Protein AF-A0A535P0D0-F1 (afdb_monomer)

Secondary structure (DSSP, 8-state):
-----------------------S--------------TT----STT--TTPPP-EEE-SS--TTSPPPTTTS-SSTT--S--PPPP-EEE-PPTT----------

Radius of gyration: 28.69 Å; Cα contacts (8 Å, |Δi|>4): 66; chains: 1; bounding box: 52×41×92 Å

Sequence (106 aa):
MIRGQLKGFLALLTAATVLTLATGAAPLIASAKAGIDKFGFVAIRSGVPAGVSHFEVTSPDLQNEHAFSQSEIANIFGCNGGNQAPRLHWSGAPAGTESYAVTMFD

Mean predicted aligned error: 16.58 Å

Foldseek 3Di:
DDDDDDDDDDDDDDPPPPPDDDDDDDPPPPPDPDDCQAPDPDCPDPDDDPDDDDKGKDFPQDGPPDDGDQLCWDCPPPRNGNVDDTDMDIDDDDPPDPDDDDDDDD

Structure (mmCIF, N/CA/C/O backbone):
data_AF-A0A535P0D0-F1
#
_entry.id   AF-A0A535P0D0-F1
#
loop_
_atom_site.group_PDB
_atom_site.id
_atom_site.type_symbol
_atom_site.label_atom_id
_atom_site.label_alt_id
_atom_site.label_comp_id
_atom_site.label_asym_id
_atom_site.label_entity_id
_atom_site.label_seq_id
_atom_site.pdbx_PDB_ins_code
_atom_site.Cartn_x
_atom_site.Cartn_y
_atom_site.Cartn_z
_atom_site.occupancy
_atom_site.B_iso_or_equiv
_atom_site.auth_seq_id
_atom_site.auth_comp_id
_atom_site.auth_asym_id
_atom_site.auth_atom_id
_atom_site.pdbx_PDB_model_num
ATOM 1 N N . MET A 1 1 ? 34.084 12.105 70.541 1.00 43.50 1 MET A N 1
ATOM 2 C CA . MET A 1 1 ? 33.787 12.718 69.229 1.00 43.50 1 MET A CA 1
ATOM 3 C C . MET A 1 1 ? 32.404 13.344 69.302 1.00 43.50 1 MET A C 1
ATOM 5 O O . MET A 1 1 ? 31.415 12.640 69.192 1.00 43.50 1 MET A O 1
ATOM 9 N N . ILE A 1 2 ? 32.340 14.641 69.600 1.00 44.44 2 ILE A N 1
ATOM 10 C CA . ILE A 1 2 ? 31.105 15.431 69.640 1.00 44.44 2 ILE A CA 1
ATOM 11 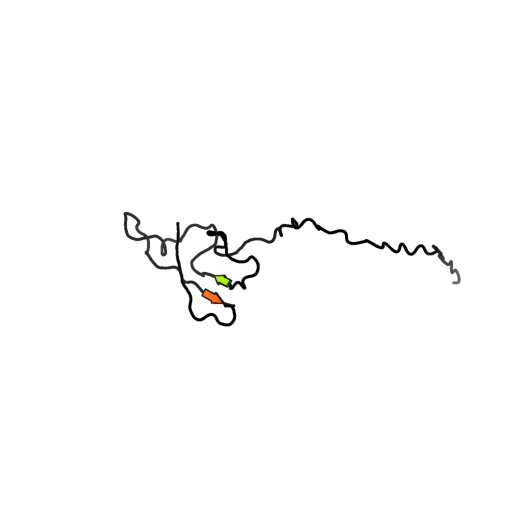C C . ILE A 1 2 ? 31.406 16.673 68.815 1.00 44.44 2 ILE A C 1
ATOM 13 O O . ILE A 1 2 ? 32.348 17.388 69.151 1.00 44.44 2 ILE A O 1
ATOM 17 N N . ARG A 1 3 ? 30.644 16.904 67.745 1.00 40.28 3 ARG A N 1
ATOM 18 C CA . ARG A 1 3 ? 30.422 18.224 67.137 1.00 40.28 3 ARG A CA 1
ATOM 19 C C . ARG A 1 3 ? 29.316 18.103 66.092 1.00 40.28 3 ARG A C 1
ATOM 21 O O . ARG A 1 3 ? 29.557 17.749 64.944 1.00 40.28 3 ARG A O 1
ATOM 28 N N . GLY A 1 4 ? 28.093 18.383 66.536 1.00 39.88 4 GLY A N 1
ATOM 29 C CA . GLY A 1 4 ? 27.024 18.843 65.663 1.00 39.88 4 GLY A CA 1
ATOM 30 C C . GLY A 1 4 ? 27.195 20.329 65.353 1.00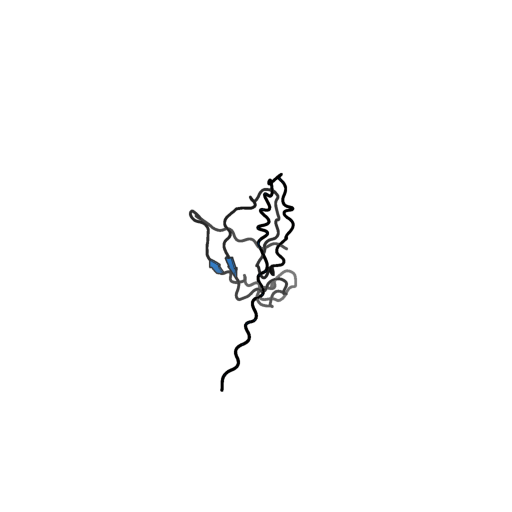 39.88 4 GLY A C 1
ATOM 31 O O . GLY A 1 4 ? 27.711 21.069 66.187 1.00 39.88 4 GLY A O 1
ATOM 32 N N . GLN A 1 5 ? 26.751 20.725 64.164 1.00 54.12 5 GLN A N 1
ATOM 33 C CA . GLN A 1 5 ? 26.237 22.045 63.773 1.00 54.12 5 GLN A CA 1
ATOM 34 C C . GLN A 1 5 ? 25.356 21.754 62.540 1.00 54.12 5 GLN A C 1
ATOM 36 O O . GLN A 1 5 ? 25.860 21.514 61.448 1.00 54.12 5 GLN A O 1
ATOM 41 N N . LEU A 1 6 ? 24.085 21.398 62.729 1.00 39.06 6 LEU A N 1
ATOM 42 C CA . LEU A 1 6 ? 22.951 22.322 62.646 1.00 39.06 6 LEU A CA 1
ATOM 43 C C . LEU A 1 6 ? 23.090 23.318 61.480 1.00 39.06 6 LEU A C 1
ATOM 45 O O . LEU A 1 6 ? 23.586 24.426 61.646 1.00 39.06 6 LEU A O 1
ATOM 49 N N . LYS A 1 7 ? 22.621 22.926 60.293 1.00 43.44 7 LYS A N 1
ATOM 50 C CA . LYS A 1 7 ? 22.257 23.874 59.234 1.00 43.44 7 LYS A CA 1
ATOM 51 C C . LYS A 1 7 ? 20.739 23.953 59.187 1.00 43.44 7 LYS A C 1
ATOM 53 O O . LYS A 1 7 ? 20.090 23.292 58.387 1.00 43.44 7 LYS A O 1
ATOM 58 N N . GLY A 1 8 ? 20.194 24.733 60.115 1.00 38.88 8 GLY A N 1
ATOM 59 C CA . GLY A 1 8 ? 18.854 25.277 59.984 1.00 38.88 8 GLY A CA 1
ATOM 60 C C . GLY A 1 8 ? 18.907 26.429 58.990 1.00 38.88 8 GLY A C 1
ATOM 61 O O . GLY A 1 8 ? 19.459 27.477 59.301 1.00 38.88 8 GLY A O 1
ATOM 62 N N . PHE A 1 9 ? 18.343 26.231 57.804 1.00 46.06 9 PHE A N 1
ATOM 63 C CA . PHE A 1 9 ? 17.851 27.339 56.997 1.00 46.06 9 PHE A CA 1
ATOM 64 C C . PHE A 1 9 ? 16.335 27.239 56.978 1.00 46.06 9 PHE A C 1
ATOM 66 O O . PHE A 1 9 ? 15.728 26.496 56.213 1.00 46.06 9 PHE A O 1
ATOM 73 N N . LEU A 1 10 ? 15.755 27.975 57.920 1.00 36.84 10 LEU A N 1
ATOM 74 C CA . LEU A 1 10 ? 14.369 28.385 57.913 1.00 36.84 10 LEU A CA 1
ATOM 75 C C . LEU A 1 10 ? 14.232 29.394 56.762 1.00 36.84 10 LEU A C 1
ATOM 77 O O . LEU A 1 10 ? 14.726 30.514 56.866 1.00 36.84 10 LEU A O 1
ATOM 81 N N . ALA A 1 11 ? 13.611 29.000 55.655 1.00 39.53 11 ALA A N 1
ATOM 82 C CA . ALA A 1 11 ? 13.090 29.948 54.678 1.00 39.53 11 ALA A CA 1
ATOM 83 C C . ALA A 1 11 ? 11.566 29.855 54.735 1.00 39.53 11 ALA A C 1
ATOM 85 O O . ALA A 1 11 ? 10.968 28.838 54.387 1.00 39.53 11 ALA A O 1
ATOM 86 N N . LEU A 1 12 ? 10.988 30.913 55.300 1.00 39.16 12 LEU A N 1
ATOM 87 C CA . LEU A 1 12 ? 9.562 31.151 55.454 1.00 39.16 12 LEU A CA 1
ATOM 88 C C . LEU A 1 12 ? 8.808 31.034 54.123 1.00 39.16 12 LEU A C 1
ATOM 90 O O . LEU A 1 12 ? 9.317 31.379 53.059 1.00 39.16 12 LEU A O 1
ATOM 94 N N . LEU A 1 13 ? 7.554 30.607 54.259 1.00 40.91 13 LEU A N 1
ATOM 95 C CA . LEU A 1 13 ? 6.527 30.520 53.234 1.00 40.91 13 LEU A CA 1
ATOM 96 C C . LEU A 1 13 ? 6.399 31.796 52.388 1.00 40.91 13 LEU A C 1
ATOM 98 O O . LEU A 1 13 ? 6.135 32.869 52.924 1.00 40.91 13 LEU A O 1
ATOM 102 N N . THR A 1 14 ? 6.335 31.617 51.072 1.00 38.31 14 THR A N 1
ATOM 103 C CA . THR A 1 14 ? 5.303 32.264 50.254 1.00 38.31 14 THR A CA 1
ATOM 104 C C . THR A 1 14 ? 4.689 31.212 49.332 1.00 38.31 14 THR A C 1
ATOM 106 O O . THR A 1 14 ? 5.270 30.785 48.3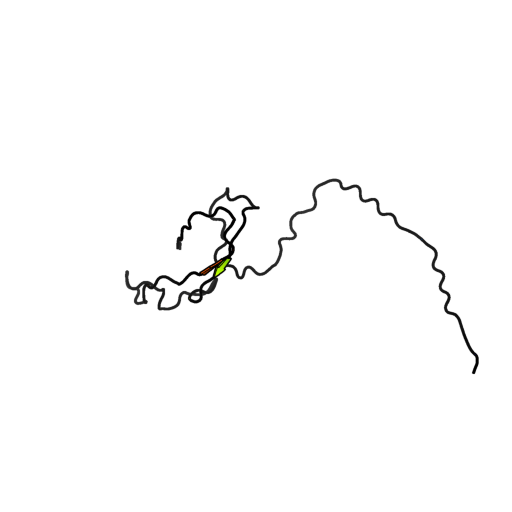39 1.00 38.31 14 THR A O 1
ATOM 109 N N . ALA A 1 15 ? 3.492 30.746 49.690 1.00 43.94 15 ALA A N 1
ATOM 110 C CA . ALA A 1 15 ? 2.632 30.034 48.760 1.00 43.94 15 ALA A CA 1
ATOM 111 C C . ALA A 1 15 ? 2.167 31.048 47.704 1.00 43.94 15 ALA A C 1
ATOM 113 O O . ALA A 1 15 ? 1.319 31.895 47.980 1.00 43.94 15 ALA A O 1
ATOM 114 N N . ALA A 1 16 ? 2.760 31.011 46.512 1.00 43.06 16 ALA A N 1
ATOM 115 C CA . ALA A 1 16 ? 2.257 31.760 45.371 1.00 43.06 16 ALA A CA 1
ATOM 116 C C . ALA A 1 16 ? 1.092 30.974 44.758 1.00 43.06 16 ALA A C 1
ATOM 118 O O . ALA A 1 16 ? 1.280 30.109 43.905 1.00 43.06 16 ALA A O 1
ATOM 119 N N . THR A 1 17 ? -0.124 31.248 45.224 1.00 41.91 17 THR A N 1
ATOM 120 C CA . THR A 1 17 ? -1.346 30.787 44.564 1.00 41.91 17 THR A CA 1
ATOM 121 C C . THR A 1 17 ? -1.483 31.545 43.245 1.00 41.91 17 THR A C 1
ATOM 123 O O . THR A 1 17 ? -1.981 32.668 43.213 1.00 41.91 17 THR A O 1
ATOM 126 N N . VAL A 1 18 ? -1.013 30.957 42.146 1.00 42.31 18 VAL A N 1
ATOM 127 C CA . VAL A 1 18 ? -1.305 31.467 40.803 1.00 42.31 18 VAL A CA 1
ATOM 128 C C . VAL A 1 18 ? -2.712 31.001 40.438 1.00 42.31 18 VAL A C 1
ATOM 130 O O . VAL A 1 18 ? -2.916 29.863 40.027 1.00 42.31 18 VAL A O 1
ATOM 133 N N . LEU A 1 19 ? -3.699 31.876 40.627 1.00 37.16 19 LEU A N 1
ATOM 134 C CA . LEU A 1 19 ? -5.032 31.712 40.056 1.00 37.16 19 LEU A CA 1
ATOM 135 C C . LEU A 1 19 ? -4.982 32.196 38.602 1.00 37.16 19 LEU A C 1
ATOM 137 O O . LEU A 1 19 ? -5.207 33.370 38.315 1.00 37.16 19 LEU A O 1
ATOM 141 N N . THR A 1 20 ? -4.642 31.306 37.674 1.00 46.19 20 THR A N 1
ATOM 142 C CA . THR A 1 20 ? -4.809 31.563 36.242 1.00 46.19 20 THR A CA 1
ATOM 143 C C . THR A 1 20 ? -6.295 31.478 35.901 1.00 46.19 20 THR A C 1
ATOM 145 O O . THR A 1 20 ? -6.863 30.392 35.806 1.00 46.19 20 THR A O 1
ATOM 148 N N . LEU A 1 21 ? -6.946 32.631 35.706 1.00 41.25 21 LEU A N 1
ATOM 149 C CA . LEU A 1 21 ? -8.219 32.671 34.992 1.00 41.25 21 LEU A CA 1
ATOM 150 C C . LEU A 1 21 ? -7.947 32.275 33.540 1.00 41.25 21 LEU A C 1
ATOM 152 O O . LEU A 1 21 ? -7.279 32.998 32.804 1.00 41.25 21 LEU A O 1
ATOM 156 N N . ALA A 1 22 ? -8.449 31.106 33.147 1.00 47.91 22 ALA A N 1
ATOM 157 C CA . ALA A 1 22 ? -8.463 30.657 31.767 1.00 47.91 22 ALA A CA 1
ATOM 158 C C . ALA A 1 22 ? -9.399 31.559 30.946 1.00 47.91 22 ALA A C 1
ATOM 160 O O . ALA A 1 22 ? -10.597 31.302 30.835 1.00 47.91 22 ALA A O 1
ATOM 161 N N . THR A 1 23 ? -8.857 32.628 30.372 1.00 52.09 23 THR A N 1
ATOM 162 C CA . THR A 1 23 ? -9.422 33.250 29.175 1.00 52.09 23 THR A CA 1
ATOM 163 C C . THR A 1 23 ? -8.860 32.521 27.957 1.00 52.09 23 THR A C 1
ATOM 165 O O . THR A 1 23 ? -7.674 32.209 27.883 1.00 52.09 23 THR A O 1
ATOM 168 N N . GLY A 1 24 ? -9.773 32.126 27.071 1.00 55.41 24 GLY A N 1
ATOM 169 C CA . GLY A 1 24 ? -9.559 31.116 26.042 1.00 55.41 24 GLY A CA 1
ATOM 170 C C . GLY A 1 24 ? -8.498 31.429 24.985 1.00 55.41 24 GLY A C 1
ATOM 171 O O . GLY A 1 24 ? -8.002 32.545 24.861 1.00 55.41 24 GLY A O 1
ATOM 172 N N . ALA A 1 25 ? -8.254 30.386 24.185 1.00 54.97 25 ALA A N 1
ATOM 173 C CA . ALA A 1 25 ? -7.283 30.257 23.097 1.00 54.97 25 ALA A CA 1
ATOM 174 C C . ALA A 1 25 ? -5.849 29.932 23.550 1.00 54.97 25 ALA A C 1
ATOM 176 O O . ALA A 1 25 ? -4.925 30.733 23.438 1.00 54.97 25 ALA A O 1
ATOM 177 N N . ALA A 1 26 ? -5.647 28.684 23.985 1.00 46.78 26 ALA A N 1
ATOM 178 C CA . ALA A 1 26 ? -4.327 28.070 23.886 1.00 46.78 26 ALA A CA 1
ATOM 179 C C . ALA A 1 26 ? -3.922 28.010 22.397 1.00 46.78 26 ALA A C 1
ATOM 181 O O . ALA A 1 26 ? -4.742 27.593 21.571 1.00 46.78 26 ALA A O 1
ATOM 182 N N . PRO A 1 27 ? -2.694 28.401 22.017 1.00 42.69 27 PRO A N 1
ATOM 183 C CA . PRO A 1 27 ? -2.229 28.231 20.652 1.00 42.69 27 PRO A CA 1
ATOM 184 C C . PRO A 1 27 ? -2.051 26.732 20.384 1.00 42.69 27 PRO A C 1
ATOM 186 O O . PRO A 1 27 ? -1.113 26.102 20.867 1.00 42.69 27 PRO A O 1
ATOM 189 N N . LEU A 1 28 ? -2.957 26.146 19.601 1.00 48.28 28 LEU A N 1
ATOM 190 C CA . LEU A 1 28 ? -2.822 24.793 19.057 1.00 48.28 28 LEU A CA 1
ATOM 191 C C . LEU A 1 28 ? -1.805 24.782 17.906 1.00 48.28 28 LEU A C 1
ATOM 193 O O . LEU A 1 28 ? -2.143 24.437 16.783 1.00 48.28 28 LEU A O 1
ATOM 197 N N . ILE A 1 29 ? -0.558 25.179 18.153 1.00 49.41 29 ILE A N 1
ATOM 198 C CA . ILE A 1 29 ? 0.556 24.830 17.260 1.00 49.41 29 ILE A CA 1
ATOM 199 C C . ILE A 1 29 ? 1.754 24.409 18.114 1.00 49.41 29 ILE A C 1
ATOM 201 O O . ILE A 1 29 ? 2.843 24.964 18.043 1.00 49.41 29 ILE A O 1
ATOM 205 N N . ALA A 1 30 ? 1.551 23.378 18.928 1.00 43.44 30 ALA A N 1
ATOM 206 C CA . ALA A 1 30 ? 2.599 22.391 19.140 1.00 43.44 30 ALA A CA 1
ATOM 207 C C . ALA A 1 30 ? 2.312 21.263 18.146 1.00 43.44 30 ALA A C 1
ATOM 209 O O . ALA A 1 30 ? 1.762 20.225 18.505 1.00 43.44 30 ALA A O 1
ATOM 210 N N . SER A 1 31 ? 2.587 21.520 16.862 1.00 46.91 31 SER A N 1
ATOM 211 C CA . SER A 1 31 ? 2.566 20.459 15.860 1.00 46.91 31 SER A CA 1
ATOM 212 C C . SER A 1 31 ? 3.644 19.467 16.273 1.00 46.91 31 SER A C 1
ATOM 214 O O . SER A 1 31 ? 4.832 19.799 16.302 1.00 46.91 31 SER A O 1
ATOM 216 N N . ALA A 1 32 ? 3.198 18.301 16.731 1.00 48.88 32 ALA A N 1
ATOM 217 C CA . ALA A 1 32 ? 4.047 17.231 17.198 1.00 48.88 32 ALA A CA 1
ATOM 218 C C . ALA A 1 32 ? 5.061 16.905 16.102 1.00 48.88 32 ALA A C 1
ATOM 220 O O . ALA A 1 32 ? 4.726 16.353 15.058 1.00 48.88 32 ALA A O 1
ATOM 221 N N . LYS A 1 33 ? 6.326 17.236 16.357 1.00 43.44 33 LYS A N 1
ATOM 222 C CA . LYS A 1 33 ? 7.468 16.676 15.642 1.00 43.44 33 LYS A CA 1
ATOM 223 C C . LYS A 1 33 ? 7.635 15.226 16.114 1.00 43.44 33 LYS A C 1
ATOM 225 O O . LYS A 1 33 ? 8.586 14.903 16.813 1.00 43.44 33 LYS A O 1
ATOM 230 N N . ALA A 1 34 ? 6.655 14.382 15.811 1.00 44.06 34 ALA A N 1
ATOM 231 C CA . ALA A 1 34 ? 6.762 12.937 15.908 1.00 44.06 34 ALA A CA 1
ATOM 232 C C . ALA A 1 34 ? 6.888 12.425 14.473 1.00 44.06 34 ALA A C 1
ATOM 234 O O . ALA A 1 34 ? 6.074 12.786 13.624 1.00 44.06 34 ALA A O 1
ATOM 235 N N . GLY A 1 35 ? 7.966 11.685 14.206 1.00 45.97 35 GLY A N 1
ATOM 236 C CA . GLY A 1 35 ? 8.291 11.126 12.897 1.00 45.97 35 GLY A CA 1
ATOM 237 C C . GLY A 1 35 ? 7.079 10.455 12.262 1.00 45.97 35 GLY A C 1
ATOM 238 O O . GLY A 1 35 ? 6.358 9.694 12.910 1.00 45.97 35 GLY A O 1
ATOM 239 N N . ILE A 1 36 ? 6.810 10.818 11.010 1.00 46.25 36 ILE A N 1
A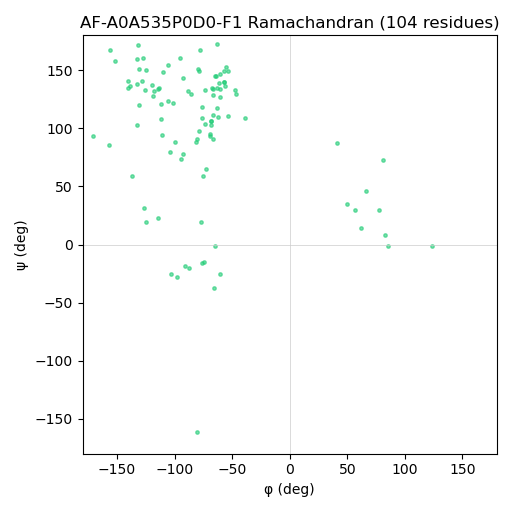TOM 240 C CA . ILE A 1 36 ? 5.761 10.199 10.212 1.00 46.25 36 ILE A CA 1
ATOM 241 C C . ILE A 1 36 ? 6.424 9.067 9.433 1.00 46.25 36 ILE A C 1
ATOM 243 O O . ILE A 1 36 ? 6.674 9.160 8.239 1.00 46.25 36 ILE A O 1
ATOM 247 N N . ASP A 1 37 ? 6.671 7.963 10.119 1.00 47.91 37 ASP A N 1
ATOM 248 C CA . ASP A 1 37 ? 7.123 6.699 9.530 1.00 47.91 37 ASP A CA 1
ATOM 249 C C . ASP A 1 37 ? 5.929 5.968 8.862 1.00 47.91 37 ASP A C 1
ATOM 251 O O . ASP A 1 37 ? 5.924 4.750 8.692 1.00 47.91 37 ASP A O 1
ATOM 255 N N . LYS A 1 38 ? 4.840 6.696 8.564 1.00 54.34 38 LYS A N 1
ATOM 256 C CA . LYS A 1 38 ? 3.521 6.139 8.262 1.00 54.34 38 LYS A CA 1
ATOM 257 C C . LYS A 1 38 ? 3.249 6.125 6.773 1.00 54.34 38 LYS A C 1
ATOM 259 O O . LYS A 1 38 ? 3.164 7.189 6.159 1.00 54.34 38 LYS A O 1
ATOM 264 N N . PHE A 1 39 ? 2.987 4.935 6.240 1.00 49.66 39 PHE A N 1
ATOM 265 C CA . PHE A 1 39 ? 2.268 4.758 4.982 1.00 49.66 39 PHE A CA 1
ATOM 266 C C . PHE A 1 39 ? 1.113 5.764 4.866 1.00 49.66 39 PHE A C 1
ATOM 268 O O . PHE A 1 39 ? 0.107 5.664 5.566 1.00 49.66 39 PHE A O 1
ATOM 275 N N . GLY A 1 40 ? 1.276 6.734 3.967 1.00 53.06 40 GLY A N 1
ATOM 276 C CA . GLY A 1 40 ? 0.167 7.307 3.213 1.00 53.06 40 GLY A CA 1
ATOM 277 C C . GLY A 1 40 ? -0.892 8.110 3.968 1.00 53.06 40 GLY A C 1
ATOM 278 O O . GLY A 1 40 ? -2.071 7.949 3.661 1.00 53.06 40 GLY A O 1
ATOM 279 N N . PHE A 1 41 ? -0.530 9.034 4.864 1.00 58.91 41 PHE A N 1
ATOM 280 C CA . PHE A 1 41 ? -1.467 10.119 5.190 1.00 58.91 41 PHE A CA 1
ATOM 281 C C . PHE A 1 41 ? -1.119 11.401 4.432 1.00 58.91 41 PHE A C 1
ATOM 283 O O . PHE A 1 41 ? -0.417 12.274 4.935 1.00 58.91 41 PHE A O 1
ATOM 290 N N . VAL A 1 42 ? -1.668 11.529 3.225 1.00 60.31 42 VAL A N 1
ATOM 291 C CA . VAL A 1 42 ? -1.854 12.827 2.569 1.00 60.31 42 VAL A CA 1
ATOM 292 C C . VAL A 1 42 ? -3.355 13.073 2.522 1.00 60.31 42 VAL A C 1
ATOM 294 O O . VAL A 1 42 ? -4.110 12.268 1.979 1.00 60.31 42 VAL A O 1
ATOM 297 N N . ALA A 1 43 ? -3.822 14.163 3.127 1.00 57.59 43 ALA A N 1
ATOM 298 C CA . ALA A 1 43 ? -5.231 14.529 3.069 1.00 57.59 43 ALA A CA 1
ATOM 299 C C . ALA A 1 43 ? -5.588 14.969 1.634 1.00 57.59 43 ALA A C 1
ATOM 301 O O . ALA A 1 43 ? -5.416 16.129 1.278 1.00 57.59 43 ALA A O 1
ATOM 302 N N . ILE A 1 44 ? -6.081 14.042 0.803 1.00 58.56 44 ILE A N 1
ATOM 303 C CA . ILE A 1 44 ? -6.433 14.314 -0.607 1.00 58.56 44 ILE A CA 1
ATOM 304 C C . ILE A 1 44 ? -7.769 15.085 -0.730 1.00 58.56 44 ILE A C 1
ATOM 306 O O . ILE A 1 44 ? -8.086 15.626 -1.787 1.00 58.56 44 ILE A O 1
ATOM 310 N N . ARG A 1 45 ? -8.596 15.130 0.332 1.00 55.88 45 ARG A N 1
ATOM 311 C CA . ARG A 1 45 ? -9.940 15.745 0.321 1.00 55.88 45 ARG A CA 1
ATOM 312 C C . ARG A 1 45 ? -10.230 16.505 1.616 1.00 55.88 45 ARG A C 1
ATOM 314 O O . ARG A 1 45 ? -10.039 15.965 2.706 1.00 55.88 45 ARG A O 1
ATOM 321 N N . SER A 1 46 ? -10.767 17.719 1.509 1.00 60.53 46 SER A N 1
ATOM 322 C CA . SER A 1 46 ? -11.412 18.411 2.629 1.00 60.53 46 SER A CA 1
ATOM 323 C C . SER A 1 46 ? -12.695 17.661 3.017 1.00 60.53 46 SER A C 1
ATOM 325 O O . SER A 1 46 ? -13.513 17.341 2.159 1.00 60.53 46 SER A O 1
ATOM 327 N N . GLY A 1 47 ? -12.857 17.340 4.307 1.00 60.41 47 GLY A N 1
ATOM 328 C CA . GLY A 1 47 ? -14.067 16.687 4.830 1.00 60.41 47 GLY A CA 1
ATOM 329 C C . GLY A 1 47 ? -13.867 15.363 5.571 1.00 60.41 47 GLY A C 1
ATOM 330 O O . GLY A 1 47 ? -14.848 14.829 6.076 1.00 60.41 47 GLY A O 1
ATOM 331 N N . VAL A 1 48 ? -12.641 14.837 5.696 1.00 64.69 48 VAL A N 1
ATOM 332 C CA . VAL A 1 48 ? -12.368 13.764 6.670 1.00 64.69 48 VAL A CA 1
ATOM 333 C C . VAL A 1 48 ? -12.293 14.401 8.064 1.00 64.69 48 VAL A C 1
ATOM 335 O O . VAL A 1 48 ? -11.442 15.271 8.267 1.00 64.69 48 VAL A O 1
ATOM 338 N N . PRO A 1 49 ? -13.172 14.040 9.019 1.00 65.69 49 PRO A N 1
ATOM 339 C CA . PRO A 1 49 ? -13.128 14.611 10.360 1.00 65.69 49 PRO A CA 1
ATOM 340 C C . PRO A 1 49 ? -11.761 14.385 11.018 1.00 65.69 49 PRO A C 1
ATOM 342 O O . PRO A 1 49 ? -11.204 13.294 10.945 1.00 65.69 49 PRO A O 1
ATOM 345 N N . ALA A 1 50 ? -11.240 15.385 11.728 1.00 65.06 50 ALA A N 1
ATOM 346 C CA . ALA A 1 50 ? -9.936 15.303 12.398 1.00 65.06 50 ALA A CA 1
ATOM 347 C C . ALA A 1 50 ? -9.863 14.258 13.541 1.00 65.06 50 ALA A C 1
ATOM 349 O O . ALA A 1 50 ? -8.818 14.107 14.162 1.00 65.06 50 ALA A O 1
ATOM 350 N N . GLY A 1 51 ? -10.965 13.556 13.835 1.00 70.38 51 GLY A N 1
ATOM 351 C CA . GLY A 1 51 ? -11.082 12.570 14.912 1.00 70.38 51 GLY A CA 1
ATOM 352 C C . GLY A 1 51 ? -11.566 11.190 14.464 1.00 70.38 51 GLY A C 1
ATOM 353 O O . GLY A 1 51 ? -12.078 10.442 15.294 1.00 70.38 51 GLY A O 1
ATOM 354 N N . VAL A 1 52 ? -11.474 10.852 13.173 1.00 70.81 52 VAL A N 1
ATOM 355 C CA . VAL A 1 52 ? -11.814 9.493 12.720 1.00 70.81 52 VAL A CA 1
ATOM 356 C C . VAL A 1 52 ? -10.785 8.509 13.268 1.00 70.81 52 VAL A C 1
ATOM 358 O O . VAL A 1 52 ? -9.584 8.758 13.218 1.00 70.81 52 VAL A O 1
ATOM 361 N N . SER A 1 53 ? -11.250 7.379 13.798 1.00 79.88 53 SER A N 1
ATOM 362 C CA . SER A 1 53 ? -10.365 6.295 14.213 1.00 79.88 53 SER A CA 1
ATOM 363 C C . SER A 1 53 ? -9.567 5.782 13.014 1.00 79.88 53 SER A C 1
ATOM 365 O O . SER A 1 53 ? -10.130 5.430 11.978 1.00 79.88 53 SER A O 1
ATOM 367 N N . HIS A 1 54 ? -8.249 5.746 13.166 1.00 81.50 54 HIS A N 1
ATOM 368 C CA . HIS A 1 54 ? -7.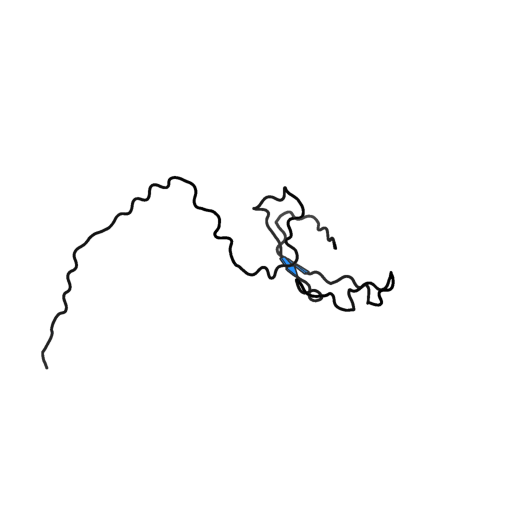331 5.234 12.158 1.00 81.50 54 HIS A CA 1
ATOM 369 C C . HIS A 1 54 ? -6.992 3.773 12.439 1.00 81.50 54 HIS A C 1
ATOM 371 O O . HIS A 1 54 ? -7.107 3.306 13.571 1.00 81.50 54 HIS A O 1
ATOM 377 N N . PHE A 1 55 ? -6.517 3.087 11.408 1.00 91.62 55 PHE A N 1
ATOM 378 C CA . PHE A 1 55 ? -5.921 1.764 11.508 1.00 91.62 55 PHE A CA 1
ATOM 379 C C . PHE A 1 55 ? -4.552 1.785 10.831 1.00 91.62 55 PHE A C 1
ATOM 381 O O . PHE A 1 55 ? -4.248 2.703 10.064 1.00 91.62 55 PHE A O 1
ATOM 388 N N . GLU A 1 56 ? -3.703 0.818 11.151 1.00 91.88 56 GLU 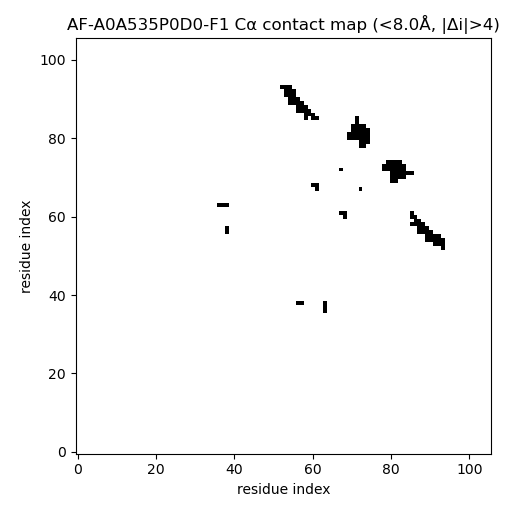A N 1
ATOM 389 C CA . GLU A 1 56 ? -2.346 0.775 10.615 1.00 91.88 56 GLU A CA 1
ATOM 390 C C . GLU A 1 56 ? -2.278 -0.065 9.350 1.00 91.88 56 GLU A C 1
ATOM 392 O O . GLU A 1 56 ? -2.940 -1.100 9.252 1.00 91.88 56 GLU A O 1
ATOM 397 N N . VAL A 1 57 ? -1.443 0.376 8.407 1.00 93.56 57 VAL A N 1
ATOM 398 C CA . VAL A 1 57 ? -1.091 -0.355 7.190 1.00 93.56 57 VAL A CA 1
ATOM 399 C C . VAL A 1 57 ? 0.426 -0.450 7.114 1.00 93.56 57 VAL A C 1
ATOM 401 O O . VAL A 1 57 ? 1.135 0.534 7.312 1.00 93.56 57 VAL A O 1
ATOM 404 N N . THR A 1 58 ? 0.914 -1.648 6.829 1.00 94.31 58 THR A N 1
ATOM 405 C CA . THR A 1 58 ? 2.330 -1.968 6.654 1.00 94.31 58 THR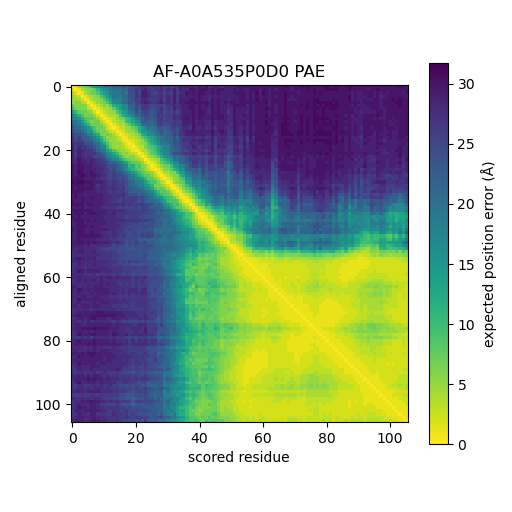 A CA 1
ATOM 406 C C . THR A 1 58 ? 2.503 -2.802 5.396 1.00 94.31 58 THR A C 1
ATOM 408 O O . THR A 1 58 ? 1.562 -3.439 4.917 1.00 94.31 58 THR A O 1
ATOM 411 N N . SER A 1 59 ? 3.718 -2.821 4.865 1.00 95.94 59 SER A N 1
ATOM 412 C CA . SER A 1 59 ? 4.087 -3.699 3.767 1.00 95.94 59 SER A CA 1
ATOM 413 C C . SER A 1 59 ? 5.476 -4.270 4.026 1.00 95.94 59 SER A C 1
ATOM 415 O O . SER A 1 59 ? 6.364 -3.521 4.429 1.00 95.94 59 SER A O 1
ATOM 417 N N . PRO A 1 60 ? 5.689 -5.574 3.801 1.00 96.00 60 PRO A N 1
ATOM 418 C CA . PRO A 1 60 ? 7.035 -6.127 3.728 1.00 96.00 60 PRO A CA 1
ATOM 419 C C . PRO A 1 60 ? 7.757 -5.766 2.417 1.00 96.00 60 PRO A C 1
ATOM 421 O O . PRO A 1 60 ? 8.968 -5.949 2.342 1.00 96.00 60 PRO A O 1
ATOM 424 N N . ASP A 1 61 ? 7.029 -5.287 1.402 1.00 95.94 61 ASP A N 1
ATOM 425 C CA . ASP A 1 61 ? 7.549 -5.054 0.047 1.00 95.94 61 ASP A CA 1
ATOM 426 C C . ASP A 1 61 ? 7.811 -3.564 -0.224 1.00 95.94 61 ASP A C 1
ATOM 428 O O . ASP A 1 61 ? 8.666 -3.214 -1.034 1.00 95.94 61 ASP A O 1
ATOM 432 N N . LEU A 1 62 ? 7.102 -2.673 0.477 1.00 93.81 62 LEU A N 1
ATOM 433 C CA . LEU A 1 62 ? 7.226 -1.225 0.327 1.00 93.81 62 LEU A CA 1
ATOM 434 C C . LEU A 1 62 ? 7.878 -0.580 1.549 1.00 93.81 62 LEU A C 1
ATOM 436 O O . LEU A 1 62 ? 7.663 -0.996 2.687 1.00 93.81 62 LEU A O 1
ATOM 440 N N . GLN A 1 63 ? 8.610 0.505 1.309 1.00 90.88 63 GLN A N 1
ATOM 441 C CA . GLN A 1 63 ? 9.083 1.414 2.348 1.00 90.88 63 GLN A CA 1
ATOM 442 C C . GLN A 1 63 ? 8.696 2.842 1.980 1.00 90.88 63 GLN A C 1
ATOM 444 O O . GLN A 1 63 ? 8.736 3.236 0.815 1.00 90.88 63 GLN A O 1
ATOM 449 N N . ASN A 1 64 ? 8.299 3.610 2.986 1.00 84.62 64 ASN A N 1
ATOM 450 C CA . ASN A 1 64 ? 7.811 4.966 2.797 1.00 84.62 64 ASN A CA 1
ATOM 451 C C . ASN A 1 64 ? 8.904 5.872 2.221 1.00 84.62 64 ASN A C 1
ATOM 453 O O . ASN A 1 64 ? 10.021 5.851 2.718 1.00 84.62 64 ASN A O 1
ATOM 457 N N . GLU A 1 65 ? 8.575 6.680 1.211 1.00 88.12 65 GLU A N 1
ATOM 458 C CA . GLU A 1 65 ? 9.528 7.597 0.553 1.00 88.12 65 GLU A CA 1
ATOM 459 C C . GLU A 1 65 ? 10.722 6.897 -0.134 1.00 88.12 65 GLU A C 1
ATOM 461 O O . GLU A 1 65 ? 11.687 7.547 -0.536 1.00 88.12 65 GLU A O 1
ATOM 466 N N . HIS A 1 66 ? 10.646 5.578 -0.331 1.00 92.19 66 HIS A N 1
ATOM 467 C CA . HIS A 1 66 ? 11.630 4.806 -1.082 1.00 92.19 66 HIS A CA 1
ATOM 468 C C . HIS A 1 66 ? 11.097 4.409 -2.460 1.00 92.19 66 HIS A C 1
ATOM 470 O O . HIS A 1 66 ? 9.894 4.280 -2.685 1.00 92.19 66 HIS A O 1
ATOM 476 N N . ALA A 1 67 ? 12.022 4.195 -3.396 1.00 94.62 67 ALA A N 1
ATOM 477 C CA . ALA A 1 67 ? 11.685 3.657 -4.704 1.00 94.62 67 ALA A CA 1
ATOM 478 C C . ALA A 1 67 ? 11.127 2.230 -4.583 1.00 94.62 67 ALA A C 1
ATOM 480 O O . ALA A 1 67 ? 11.597 1.436 -3.765 1.00 94.62 67 ALA A O 1
ATOM 481 N N . PHE A 1 68 ? 10.167 1.901 -5.446 1.00 95.00 68 PHE A N 1
ATOM 482 C CA . PHE A 1 68 ? 9.675 0.536 -5.608 1.00 95.00 68 PHE A CA 1
ATOM 483 C C . PHE A 1 68 ? 10.802 -0.402 -6.047 1.00 95.00 68 PHE A C 1
ATOM 485 O O . PHE A 1 68 ? 11.700 -0.016 -6.805 1.00 95.00 68 PHE A O 1
ATOM 492 N N . SER A 1 69 ? 10.739 -1.651 -5.591 1.00 95.75 69 SER A N 1
ATOM 493 C CA . SER A 1 69 ? 11.660 -2.682 -6.049 1.00 95.75 69 SER A CA 1
ATOM 494 C C . SER A 1 69 ? 11.244 -3.193 -7.435 1.00 95.75 69 SER A C 1
ATOM 496 O O . SER A 1 69 ? 10.143 -2.925 -7.919 1.00 95.75 69 SER A O 1
ATOM 498 N N . GLN A 1 70 ? 12.123 -3.943 -8.105 1.00 97.81 70 GLN A N 1
ATOM 499 C CA . GLN A 1 70 ? 11.842 -4.430 -9.460 1.00 97.81 70 GLN A CA 1
ATOM 500 C C . GLN A 1 70 ? 10.603 -5.328 -9.547 1.00 97.81 70 GLN A C 1
ATOM 502 O O . GLN A 1 70 ? 9.996 -5.384 -10.614 1.00 97.81 70 GLN A O 1
ATOM 507 N N . SER A 1 71 ? 10.199 -6.013 -8.472 1.00 97.81 71 SER A N 1
ATOM 508 C CA . SER A 1 71 ? 8.986 -6.838 -8.498 1.00 97.81 71 SER A CA 1
ATOM 509 C C . SER A 1 71 ? 7.720 -6.007 -8.685 1.00 97.81 71 SER A C 1
ATOM 511 O O . SER A 1 71 ? 6.841 -6.434 -9.432 1.00 97.81 71 SER A O 1
ATOM 513 N N . GLU A 1 72 ? 7.639 -4.819 -8.084 1.00 97.38 72 GLU A N 1
ATOM 514 C CA . GLU A 1 72 ? 6.442 -3.972 -8.132 1.00 97.38 72 GLU A CA 1
ATOM 515 C C . GLU A 1 72 ? 6.413 -3.038 -9.348 1.00 97.38 72 GLU A C 1
ATOM 517 O O . GLU A 1 72 ? 5.346 -2.570 -9.744 1.00 97.38 72 GLU A O 1
ATOM 522 N N . ILE A 1 73 ? 7.565 -2.777 -9.977 1.00 97.00 73 ILE A N 1
ATOM 523 C CA . ILE A 1 73 ? 7.620 -1.991 -11.214 1.00 97.00 73 ILE A CA 1
ATOM 524 C C . ILE A 1 73 ? 6.825 -2.696 -12.319 1.00 97.00 73 ILE A C 1
ATOM 526 O O . ILE A 1 73 ? 6.914 -3.911 -12.495 1.00 97.00 73 ILE A O 1
ATOM 530 N N . ALA A 1 74 ? 6.070 -1.921 -13.099 1.00 97.38 74 ALA A N 1
ATOM 531 C CA . ALA A 1 74 ? 5.287 -2.429 -14.218 1.00 97.38 74 ALA A CA 1
ATOM 532 C C . ALA A 1 74 ? 6.148 -3.210 -15.235 1.00 97.38 74 ALA A C 1
ATOM 534 O O . ALA A 1 74 ? 7.333 -2.943 -15.431 1.00 97.38 74 ALA A O 1
ATOM 535 N N . ASN A 1 75 ? 5.526 -4.155 -15.938 1.00 97.75 75 ASN A N 1
ATOM 536 C CA . ASN A 1 75 ? 6.131 -4.943 -17.022 1.00 97.75 75 ASN A CA 1
ATOM 537 C C . ASN A 1 75 ? 5.473 -4.657 -18.383 1.00 97.75 75 ASN A C 1
ATOM 539 O O . ASN A 1 75 ? 5.483 -5.478 -19.297 1.00 97.75 75 ASN A O 1
ATOM 543 N N . ILE A 1 76 ? 4.858 -3.481 -18.478 1.00 97.06 76 ILE A N 1
ATOM 544 C CA . ILE A 1 76 ? 4.138 -2.948 -19.631 1.00 97.06 76 ILE A CA 1
ATOM 545 C C . ILE A 1 76 ? 4.612 -1.513 -19.890 1.00 97.06 76 ILE A C 1
ATOM 547 O O . ILE A 1 76 ? 5.3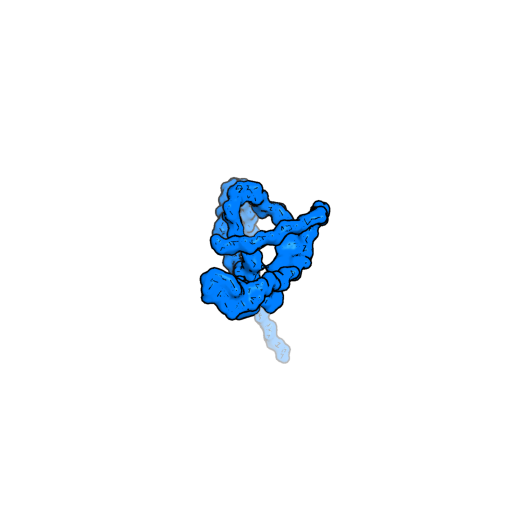58 -0.946 -19.094 1.00 97.06 76 ILE A O 1
ATOM 551 N N . PHE A 1 77 ? 4.198 -0.919 -21.012 1.00 95.12 77 PHE A N 1
ATOM 552 C CA . PHE A 1 77 ? 4.556 0.459 -21.393 1.00 95.12 77 PHE A CA 1
ATOM 553 C C . PHE A 1 77 ? 6.071 0.737 -21.473 1.00 95.12 77 PHE A C 1
ATOM 555 O O . PHE A 1 77 ? 6.517 1.861 -21.272 1.00 95.12 77 PHE A O 1
ATOM 562 N N . GLY A 1 78 ? 6.870 -0.285 -21.795 1.00 96.81 78 GLY A N 1
ATOM 563 C CA . GLY A 1 78 ? 8.329 -0.171 -21.900 1.00 96.81 78 GLY A CA 1
ATOM 564 C C . GLY A 1 78 ? 9.080 -0.341 -20.575 1.00 96.81 78 GLY A C 1
ATOM 565 O O . GLY A 1 78 ? 10.310 -0.337 -20.578 1.00 96.81 78 GLY A O 1
ATOM 566 N N . CYS A 1 79 ? 8.373 -0.542 -19.460 1.00 97.44 79 CYS A N 1
ATOM 567 C CA . CYS A 1 79 ? 8.964 -1.011 -18.211 1.00 97.44 79 CYS A CA 1
ATOM 568 C C . CYS A 1 79 ? 9.173 -2.534 -18.253 1.00 97.44 79 CYS A C 1
ATOM 570 O O . CYS A 1 79 ? 8.438 -3.254 -18.927 1.00 97.44 79 CYS A O 1
ATOM 572 N N . ASN A 1 80 ? 10.174 -3.027 -17.521 1.00 97.69 80 ASN A N 1
ATOM 573 C CA . ASN A 1 80 ? 10.574 -4.441 -17.520 1.00 97.69 80 ASN A CA 1
ATOM 574 C C . ASN A 1 80 ? 10.623 -5.029 -16.097 1.00 97.69 80 ASN A C 1
ATOM 576 O O . ASN A 1 80 ? 11.474 -5.868 -15.809 1.00 97.69 80 ASN A O 1
ATOM 580 N N . GLY A 1 81 ? 9.765 -4.541 -15.197 1.00 97.75 81 GLY A N 1
ATOM 581 C CA . GLY A 1 81 ? 9.667 -5.050 -13.828 1.00 97.75 81 GLY A CA 1
ATOM 582 C C . GLY A 1 81 ? 8.839 -6.335 -13.724 1.00 97.75 81 GLY A C 1
ATOM 583 O O . GLY A 1 81 ? 8.623 -7.044 -14.707 1.00 97.75 81 GLY A O 1
ATOM 584 N N . GLY A 1 82 ? 8.375 -6.655 -12.517 1.00 98.19 82 GLY A N 1
ATOM 585 C CA . GLY A 1 82 ? 7.558 -7.837 -12.232 1.00 98.19 82 GLY A CA 1
ATOM 586 C C . GLY A 1 82 ? 6.047 -7.613 -12.330 1.00 98.19 82 GLY A C 1
ATOM 587 O O . GLY A 1 82 ? 5.310 -8.589 -12.474 1.00 98.19 82 GLY A O 1
ATOM 588 N N . ASN A 1 83 ? 5.588 -6.358 -12.275 1.00 97.25 83 ASN A N 1
ATOM 589 C CA . ASN A 1 83 ? 4.180 -5.951 -12.199 1.00 97.25 83 ASN A CA 1
ATOM 590 C C . ASN A 1 83 ? 3.391 -6.683 -11.100 1.00 97.25 83 ASN A C 1
ATOM 592 O O . ASN A 1 83 ? 2.221 -7.031 -11.273 1.00 97.25 83 ASN A O 1
ATOM 596 N N . GLN A 1 84 ? 4.058 -6.980 -9.986 1.00 97.00 84 GLN A N 1
ATOM 597 C CA . GLN A 1 84 ? 3.449 -7.632 -8.837 1.00 97.00 84 GLN A CA 1
ATOM 598 C C . GLN A 1 84 ? 2.852 -6.573 -7.918 1.00 97.00 84 GLN A C 1
ATOM 600 O O . GLN A 1 84 ? 3.498 -5.582 -7.588 1.00 97.00 84 GLN A O 1
ATOM 605 N N . ALA A 1 85 ? 1.607 -6.780 -7.494 1.00 95.81 85 ALA A N 1
ATOM 606 C CA . ALA A 1 85 ? 1.014 -5.916 -6.487 1.00 95.81 85 ALA A CA 1
ATOM 607 C C . ALA A 1 85 ? 1.749 -6.118 -5.145 1.00 95.81 85 ALA A C 1
ATOM 609 O O . ALA A 1 85 ? 1.951 -7.269 -4.743 1.00 95.81 85 ALA A O 1
ATOM 610 N N . PRO A 1 86 ? 2.112 -5.037 -4.434 1.00 96.06 86 PRO A N 1
ATOM 611 C CA . PRO A 1 86 ? 2.764 -5.141 -3.136 1.00 96.06 86 PRO A CA 1
ATOM 612 C C . PRO A 1 86 ? 1.825 -5.776 -2.112 1.00 96.06 86 PRO A C 1
ATOM 614 O O . PRO A 1 86 ? 0.616 -5.525 -2.103 1.00 96.06 86 PRO A O 1
ATOM 617 N N . ARG A 1 87 ? 2.376 -6.569 -1.195 1.00 96.56 87 ARG A N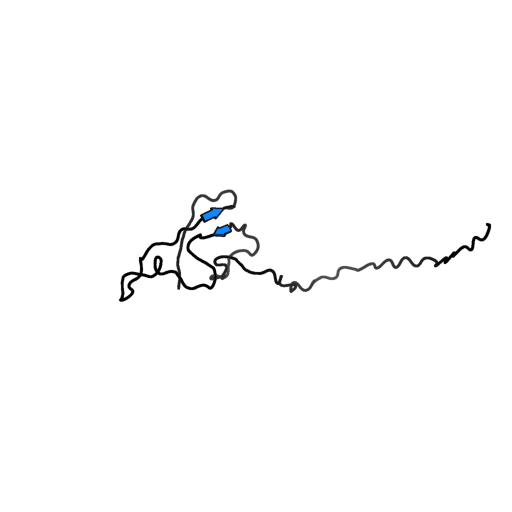 1
ATOM 618 C CA . ARG A 1 87 ? 1.602 -7.117 -0.081 1.00 96.56 87 ARG A CA 1
ATOM 619 C C . ARG A 1 87 ? 1.321 -6.014 0.925 1.00 96.56 87 ARG A C 1
ATOM 621 O O . ARG A 1 87 ? 2.227 -5.292 1.338 1.00 96.56 87 ARG A O 1
ATOM 628 N N . LEU A 1 88 ? 0.071 -5.919 1.357 1.00 95.94 88 LEU A N 1
ATOM 629 C CA . LEU A 1 88 ? -0.361 -4.993 2.396 1.00 95.94 88 LEU A CA 1
ATOM 630 C C . LEU A 1 88 ? -0.899 -5.789 3.579 1.00 95.94 88 LEU A C 1
ATOM 632 O O . LEU A 1 88 ? -1.726 -6.683 3.408 1.00 95.94 88 LEU A O 1
ATOM 636 N N . HIS A 1 89 ? -0.447 -5.444 4.777 1.00 95.69 89 HIS A N 1
ATOM 637 C CA . HIS A 1 89 ? -1.006 -5.925 6.032 1.00 95.69 89 HIS A CA 1
ATOM 638 C C . HIS A 1 89 ? -1.627 -4.749 6.770 1.00 95.69 89 HIS A C 1
ATOM 640 O O . HIS A 1 89 ? -0.997 -3.701 6.903 1.00 95.69 89 HIS A O 1
ATOM 646 N N . TRP A 1 90 ? -2.835 -4.935 7.292 1.00 95.38 90 TRP A N 1
ATOM 647 C CA . TRP A 1 90 ? -3.492 -3.926 8.108 1.00 95.38 90 TRP A CA 1
ATOM 648 C C . TRP A 1 90 ? -4.033 -4.495 9.412 1.00 95.38 90 TRP A C 1
ATOM 650 O O . TRP A 1 90 ? -4.382 -5.672 9.503 1.00 95.38 90 TRP A O 1
ATOM 660 N N . SER A 1 91 ? -4.096 -3.651 10.439 1.00 95.00 91 SER A N 1
ATOM 661 C CA . SER A 1 91 ? -4.610 -4.026 11.758 1.00 95.00 91 SER A CA 1
ATOM 662 C C . SER A 1 91 ? -5.214 -2.829 12.486 1.00 95.00 91 SER A C 1
ATOM 664 O O . SER A 1 91 ? -4.899 -1.682 12.174 1.00 95.00 91 SER A O 1
ATOM 666 N N . GLY A 1 92 ? -6.091 -3.096 13.458 1.00 95.00 92 GLY A N 1
ATOM 667 C CA . GLY A 1 92 ? -6.715 -2.043 14.265 1.00 95.00 92 GLY A CA 1
ATOM 668 C C . GLY A 1 92 ? -7.856 -1.304 13.564 1.00 95.00 92 GLY A C 1
ATOM 669 O O . GLY A 1 92 ? -8.065 -0.125 13.827 1.00 95.00 92 GLY A O 1
ATOM 670 N N . ALA A 1 93 ? -8.582 -1.970 12.660 1.00 93.31 93 ALA A N 1
ATOM 671 C CA . ALA A 1 93 ? -9.738 -1.373 11.996 1.00 93.31 93 ALA A CA 1
ATOM 672 C C . ALA A 1 93 ? -10.797 -0.897 13.014 1.00 93.31 93 ALA A C 1
ATOM 674 O O . ALA A 1 93 ? -11.055 -1.607 13.994 1.00 93.31 93 ALA A O 1
ATOM 675 N N . PRO A 1 94 ? -11.431 0.273 12.800 1.00 91.06 94 PRO A N 1
ATOM 676 C CA . PRO A 1 94 ? -12.474 0.770 13.690 1.00 91.06 94 PRO A CA 1
ATOM 677 C C . PRO A 1 94 ? -13.641 -0.212 13.839 1.00 91.06 94 PRO A C 1
ATOM 679 O O . PRO A 1 94 ? -13.988 -0.943 12.904 1.00 91.06 94 PRO A O 1
ATOM 682 N N . ALA A 1 95 ? -14.286 -0.203 15.006 1.00 91.38 95 ALA A N 1
ATOM 683 C CA . ALA A 1 95 ? -15.483 -1.004 15.243 1.00 91.38 95 ALA A CA 1
ATOM 684 C C . ALA A 1 95 ? -16.575 -0.677 14.208 1.00 91.38 95 ALA A C 1
ATOM 686 O O . ALA A 1 95 ? -16.813 0.489 13.897 1.00 91.38 95 ALA A O 1
ATOM 687 N N . GLY A 1 96 ? -17.234 -1.712 13.682 1.00 91.88 96 GLY A N 1
ATOM 688 C CA . GLY A 1 96 ? -18.241 -1.566 12.625 1.00 91.88 96 GLY A CA 1
ATOM 689 C C . GLY A 1 96 ? -17.674 -1.459 11.204 1.00 91.88 96 GLY A C 1
ATOM 690 O O . GLY A 1 96 ? -18.437 -1.203 10.281 1.00 91.88 96 GLY A O 1
ATOM 691 N N . THR A 1 97 ? -16.367 -1.662 10.995 1.00 92.88 97 THR A N 1
ATOM 692 C CA . THR A 1 97 ? -15.806 -1.785 9.638 1.00 92.88 97 THR A CA 1
ATOM 693 C C . THR A 1 97 ? -16.385 -3.017 8.934 1.00 92.88 97 THR A C 1
ATOM 695 O O . THR A 1 97 ? -16.152 -4.142 9.372 1.00 92.88 97 THR A O 1
ATOM 698 N N . GLU A 1 98 ? -17.109 -2.812 7.832 1.00 95.50 98 GLU A N 1
ATOM 699 C CA . GLU A 1 98 ? -17.722 -3.898 7.046 1.00 95.50 98 GLU A CA 1
ATOM 700 C C . GLU A 1 98 ? -16.890 -4.301 5.822 1.00 95.50 98 GLU A C 1
ATOM 702 O O . GLU A 1 98 ? -16.957 -5.438 5.359 1.00 95.50 98 GLU A O 1
ATOM 707 N N . SER A 1 99 ? -16.108 -3.372 5.272 1.00 95.06 99 SER A N 1
ATOM 708 C CA . SER A 1 99 ? -15.312 -3.596 4.066 1.00 95.06 99 SER A CA 1
ATOM 709 C C . SER A 1 99 ? -14.121 -2.641 3.993 1.00 95.06 99 SER A C 1
ATOM 711 O O . SER A 1 99 ? -14.041 -1.663 4.737 1.00 95.06 99 SER A O 1
ATOM 713 N N . TYR A 1 100 ? -13.197 -2.938 3.078 1.00 94.06 100 TYR A N 1
ATOM 714 C CA . TYR A 1 100 ? -12.028 -2.116 2.774 1.00 94.06 100 TYR A CA 1
ATOM 715 C C . TYR A 1 100 ? -12.000 -1.776 1.285 1.00 94.06 100 TYR A C 1
ATOM 717 O O . TYR A 1 100 ? -12.433 -2.570 0.449 1.00 94.06 100 TYR A O 1
ATOM 725 N N . ALA A 1 101 ? -11.424 -0.622 0.958 1.00 93.94 101 ALA A N 1
ATOM 726 C CA . ALA A 1 101 ? -11.034 -0.259 -0.396 1.00 93.94 101 ALA A CA 1
ATOM 727 C C . ALA A 1 101 ? -9.521 -0.027 -0.426 1.00 93.94 101 ALA A C 1
ATOM 729 O O . ALA A 1 101 ? -8.974 0.604 0.479 1.00 93.94 101 ALA A O 1
ATOM 730 N N . VAL A 1 102 ? -8.857 -0.527 -1.467 1.00 93.62 102 VAL A N 1
ATOM 731 C CA . VAL A 1 102 ? -7.423 -0.324 -1.697 1.00 93.62 102 VAL A CA 1
ATOM 732 C C . VAL A 1 102 ? -7.258 0.418 -3.013 1.00 93.62 102 VAL A C 1
ATOM 734 O O . VAL A 1 102 ? -7.803 0.009 -4.037 1.00 93.62 102 VAL A O 1
ATOM 737 N N . THR A 1 103 ? -6.513 1.516 -2.977 1.00 91.25 103 THR A N 1
ATOM 738 C CA . THR A 1 103 ? -6.209 2.343 -4.145 1.00 91.25 103 THR A CA 1
ATOM 739 C C . THR A 1 103 ? -4.722 2.648 -4.167 1.00 91.25 103 THR A C 1
ATOM 741 O O . THR A 1 103 ? -4.154 2.979 -3.129 1.00 91.25 103 THR A O 1
ATOM 744 N N . MET A 1 104 ? -4.117 2.587 -5.348 1.00 90.44 104 MET A N 1
ATOM 745 C CA . MET A 1 104 ? -2.770 3.086 -5.605 1.00 90.44 104 MET A CA 1
ATOM 746 C C . MET A 1 104 ? -2.890 4.277 -6.553 1.00 90.44 104 MET A C 1
ATOM 748 O O . MET A 1 104 ? -3.675 4.225 -7.501 1.00 90.44 104 MET A O 1
ATOM 752 N N . PHE A 1 105 ? -2.170 5.351 -6.256 1.00 88.06 105 PHE A N 1
ATOM 753 C CA . PHE A 1 105 ? -2.232 6.611 -6.987 1.00 88.06 105 PHE A CA 1
ATOM 754 C C . PHE A 1 105 ? -0.816 7.176 -7.119 1.00 88.06 105 PHE A C 1
ATOM 756 O O . PHE A 1 105 ? -0.038 7.053 -6.172 1.00 88.06 105 PHE A O 1
ATOM 763 N N . ASP A 1 106 ? -0.522 7.738 -8.289 1.00 88.38 106 ASP A N 1
ATOM 764 C CA . ASP A 1 106 ? 0.676 8.535 -8.584 1.00 88.38 106 ASP A CA 1
ATOM 765 C C . ASP A 1 106 ? 0.317 10.022 -8.450 1.00 88.38 106 ASP A C 1
ATOM 767 O O . ASP A 1 106 ? -0.541 10.480 -9.243 1.00 88.38 106 ASP A O 1
#

pLDDT: mean 71.9, std 23.43, range [36.84, 98.19]

Nearest PDB structures (foldseek):
  1vi3-assembly1_A  TM=9.479E-01  e=8.401E-02  Escherichia coli
  4beg-assembly1_A  TM=6.982E-01  e=7.828E-02  Mycobacterium tuberculosis H37Rv

Solvent-accessible surface area (backbone atoms only — not comparable to full-atom values): 7878 Å² total; per-residue (Å²): 143,84,83,89,79,86,83,82,78,86,76,80,88,78,85,79,80,80,79,76,79,85,73,85,79,78,78,91,73,76,75,74,92,63,86,80,88,58,69,81,85,68,85,89,60,93,83,71,65,98,78,64,78,71,57,51,63,47,40,95,67,60,59,82,99,51,83,80,49,58,50,52,33,46,56,53,98,87,40,84,34,58,51,40,82,72,59,76,50,73,49,65,71,48,89,85,70,86,79,87,86,87,85,87,86,135